Protein AF-A0A6G8BRM0-F1 (afdb_monomer)

Solvent-accessible surface area (backbone atoms only — not comparable to full-atom values): 8857 Å² total; per-residue (Å²): 113,69,75,59,54,61,61,51,54,74,50,50,62,47,39,54,52,31,48,45,26,61,70,47,44,36,51,48,29,69,76,41,98,51,54,70,66,51,40,50,50,27,54,49,49,33,51,51,30,23,47,52,51,20,51,51,37,34,54,49,12,66,73,67,41,76,84,34,28,60,59,24,44,53,48,19,50,50,17,61,78,33,54,80,58,42,68,48,45,66,62,55,55,57,71,65,54,84,71,96,62,52,69,69,59,47,42,61,73,69,41,58,70,71,58,30,52,54,50,51,51,51,51,51,51,52,50,50,54,49,56,74,71,50,86,82,56,75,69,49,57,51,48,52,53,51,51,56,52,48,69,74,69,56,75,80,82,90,124

Nearest PDB structures (foldseek):
  4p1n-assembly1_B  TM=2.977E-01  e=3.189E+00  Kluyveromyces marxianus

Mean predicted aligned error: 9.84 Å

Foldseek 3Di:
DVVVVVLCVQLPVLLVQLCCLVPPQQCCCVVHPHDPVSNVVSVVSLLVSLLVLLVSLQVVQVVPDDQSNVVSNVLSVVSNVDSVSSNCSVVSSVVSDDDPDDPLRVCLVPDDLVSNLVVLVVLLVVLVVVLVVDDDDPVNVVSVVVNVVSVVSRDDPPD

Sequence (159 aa):
MRANADTYRAFCIPIYLLAIALFVLLPTSLLGKMSDVARLTAALLVYLFTIVLSVLTWRYGKRHGEALRKPAKSLAIQILLCPPFALNVVRKLSLMQTFSCSLPEAAMRLLPTPDWQATAAALHAQIHDEIAAHGQGEALASLHTARTWLATHLPPSED

Structure (mmCIF, N/CA/C/O backbone):
data_AF-A0A6G8BRM0-F1
#
_entry.id   AF-A0A6G8BRM0-F1
#
loop_
_atom_site.group_PDB
_atom_site.id
_atom_site.type_symbol
_atom_site.label_atom_id
_atom_site.label_alt_id
_atom_site.label_comp_id
_atom_site.label_asym_id
_atom_site.label_entity_id
_atom_site.label_seq_id
_atom_site.pdbx_PDB_ins_code
_atom_site.Cartn_x
_atom_site.Cartn_y
_atom_site.Cartn_z
_atom_site.occupancy
_atom_site.B_iso_or_equiv
_atom_site.auth_seq_id
_atom_site.auth_comp_id
_atom_site.auth_asym_id
_atom_site.auth_atom_id
_atom_site.pdbx_PDB_model_num
ATOM 1 N N . MET A 1 1 ? -16.821 8.098 2.724 1.00 50.06 1 MET A N 1
ATOM 2 C CA . MET A 1 1 ? -16.050 7.003 2.083 1.00 50.06 1 MET A CA 1
ATOM 3 C C . MET A 1 1 ? -15.694 7.264 0.615 1.00 50.06 1 MET A C 1
ATOM 5 O O . MET A 1 1 ? -14.532 7.082 0.278 1.00 50.06 1 MET A O 1
ATOM 9 N N . ARG A 1 2 ? -16.612 7.743 -0.247 1.00 49.41 2 ARG A N 1
ATOM 10 C CA . ARG A 1 2 ? -16.334 7.993 -1.686 1.00 49.41 2 ARG A CA 1
ATOM 11 C C . ARG A 1 2 ? -15.131 8.920 -1.959 1.00 49.41 2 ARG A C 1
ATOM 13 O O . ARG A 1 2 ? -14.270 8.562 -2.749 1.00 49.41 2 ARG A O 1
ATOM 20 N N . ALA A 1 3 ? -14.986 10.016 -1.205 1.00 57.12 3 ALA A N 1
ATOM 21 C CA . ALA A 1 3 ? -13.858 10.952 -1.350 1.00 57.12 3 ALA A CA 1
ATOM 22 C C . ALA A 1 3 ? -12.463 10.311 -1.134 1.00 57.12 3 ALA A C 1
ATOM 24 O O . ALA A 1 3 ? -11.486 10.687 -1.786 1.00 57.12 3 ALA A O 1
ATOM 25 N N . ASN A 1 4 ? -12.364 9.301 -0.260 1.00 64.31 4 ASN A N 1
ATOM 26 C CA . ASN A 1 4 ? -11.102 8.596 -0.011 1.00 64.31 4 ASN A CA 1
ATOM 27 C C . ASN A 1 4 ? -10.804 7.574 -1.117 1.00 64.31 4 ASN A C 1
ATOM 29 O O . ASN A 1 4 ? -9.648 7.417 -1.503 1.00 64.31 4 ASN A O 1
ATOM 33 N N . ALA A 1 5 ? -11.836 6.923 -1.667 1.00 66.69 5 ALA A N 1
ATOM 34 C CA . ALA A 1 5 ? -11.687 5.980 -2.774 1.00 66.69 5 ALA A CA 1
ATOM 35 C C . ALA A 1 5 ? -11.156 6.672 -4.041 1.00 66.69 5 ALA A C 1
ATOM 37 O O . ALA A 1 5 ? -10.219 6.174 -4.666 1.00 66.69 5 ALA A O 1
ATOM 38 N N . ASP A 1 6 ? -11.674 7.860 -4.365 1.00 75.44 6 ASP A N 1
ATOM 39 C CA . ASP A 1 6 ? -11.205 8.638 -5.519 1.00 75.44 6 ASP A CA 1
ATOM 40 C C . ASP A 1 6 ? -9.754 9.101 -5.363 1.00 75.44 6 ASP A C 1
ATOM 42 O O . ASP A 1 6 ? -8.996 9.145 -6.332 1.00 75.44 6 ASP A O 1
ATOM 46 N N . THR A 1 7 ? -9.324 9.367 -4.130 1.00 80.38 7 THR A N 1
ATOM 47 C CA . THR A 1 7 ? -7.937 9.750 -3.849 1.00 80.38 7 THR A CA 1
ATOM 48 C C . THR A 1 7 ? -6.960 8.605 -4.133 1.00 80.38 7 THR A C 1
ATOM 50 O O . THR A 1 7 ? -5.863 8.843 -4.647 1.00 80.38 7 THR A O 1
ATOM 53 N N . TYR A 1 8 ? -7.353 7.358 -3.856 1.00 87.94 8 TYR A N 1
ATOM 54 C CA . TYR A 1 8 ? -6.510 6.192 -4.130 1.00 87.94 8 TYR A CA 1
ATOM 55 C C . TYR A 1 8 ? -6.453 5.803 -5.609 1.00 87.94 8 TYR A C 1
ATOM 57 O O . TYR A 1 8 ? -5.470 5.188 -6.024 1.00 87.94 8 TYR A O 1
ATOM 65 N N . ARG A 1 9 ? -7.420 6.225 -6.437 1.00 89.12 9 ARG A N 1
ATOM 66 C CA . ARG A 1 9 ? -7.399 5.966 -7.891 1.00 89.12 9 ARG A CA 1
ATOM 67 C C . ARG A 1 9 ? -6.127 6.478 -8.567 1.00 89.12 9 ARG A C 1
ATOM 69 O O . ARG A 1 9 ? -5.613 5.827 -9.472 1.00 89.12 9 ARG A O 1
ATOM 76 N N . ALA A 1 10 ? -5.577 7.596 -8.088 1.00 91.44 10 ALA A N 1
ATOM 77 C CA . ALA A 1 10 ? -4.327 8.157 -8.603 1.00 91.44 10 ALA A CA 1
ATOM 78 C C . ALA A 1 10 ? -3.111 7.226 -8.414 1.00 91.44 10 ALA A C 1
ATOM 80 O O . ALA A 1 10 ? -2.128 7.350 -9.140 1.00 91.44 10 ALA A O 1
ATOM 81 N N . PHE A 1 11 ? -3.170 6.287 -7.462 1.00 93.44 11 PHE A N 1
ATOM 82 C CA . PHE A 1 11 ? -2.099 5.324 -7.203 1.00 93.44 11 PHE A CA 1
ATOM 83 C C . PHE A 1 11 ? -2.208 4.066 -8.073 1.00 93.44 11 PHE A C 1
ATOM 85 O O . PHE A 1 11 ? -1.203 3.391 -8.273 1.00 93.44 11 PHE A O 1
ATOM 92 N N . CYS A 1 12 ? -3.388 3.743 -8.615 1.00 93.44 12 CYS A N 1
ATOM 93 C CA . CYS A 1 12 ? -3.616 2.483 -9.327 1.00 93.44 12 CYS A CA 1
ATOM 94 C C . CYS A 1 12 ? -2.689 2.317 -10.537 1.00 93.44 12 CYS A C 1
ATOM 96 O O . CYS A 1 12 ? -1.970 1.327 -10.624 1.00 93.44 12 CYS A O 1
ATOM 98 N N . ILE A 1 13 ? -2.673 3.299 -11.444 1.00 95.19 13 ILE A N 1
ATOM 99 C CA . ILE A 1 13 ? -1.854 3.253 -12.665 1.00 95.19 13 ILE A CA 1
ATOM 100 C C . ILE A 1 13 ? -0.363 3.054 -12.336 1.00 95.19 13 ILE A C 1
ATOM 102 O O . ILE A 1 13 ? 0.209 2.071 -12.805 1.00 95.19 13 ILE A O 1
ATOM 106 N N . PRO A 1 14 ? 0.288 3.909 -11.519 1.00 95.31 14 PRO A N 1
ATOM 107 C CA . PRO A 1 14 ? 1.708 3.735 -11.226 1.00 95.31 14 PRO A CA 1
ATOM 108 C C . PRO A 1 14 ? 2.022 2.444 -10.454 1.00 95.31 14 PRO A C 1
ATOM 110 O O . PRO A 1 14 ? 3.093 1.885 -10.666 1.00 95.31 14 PRO A O 1
ATOM 113 N N . ILE A 1 15 ? 1.110 1.924 -9.618 1.00 95.69 15 ILE A N 1
ATOM 114 C CA . ILE A 1 15 ? 1.291 0.614 -8.962 1.00 95.69 15 ILE A CA 1
ATOM 115 C C . ILE A 1 15 ? 1.311 -0.516 -9.993 1.00 95.69 15 ILE A C 1
ATOM 117 O O . ILE A 1 15 ? 2.221 -1.341 -9.959 1.00 95.69 15 ILE A O 1
ATOM 121 N N . TYR A 1 16 ? 0.346 -0.557 -10.917 1.00 96.31 16 TYR A N 1
ATOM 122 C CA . TYR A 1 16 ? 0.305 -1.603 -11.943 1.00 96.31 16 TYR A CA 1
ATOM 123 C C . TYR A 1 16 ? 1.511 -1.529 -12.879 1.00 96.31 16 TYR A C 1
ATOM 125 O O . TYR A 1 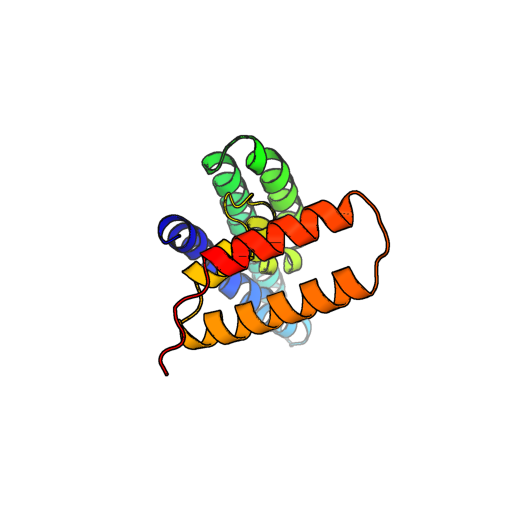16 ? 2.120 -2.555 -13.177 1.00 96.31 16 TYR A O 1
ATOM 133 N N . LEU A 1 17 ? 1.905 -0.322 -13.291 1.00 96.88 17 LEU A N 1
ATOM 134 C CA . LEU A 1 17 ? 3.093 -0.129 -14.120 1.00 96.88 17 LEU A CA 1
ATOM 135 C C . LEU A 1 17 ? 4.374 -0.553 -13.392 1.00 96.88 17 LEU A C 1
ATOM 137 O O . LEU A 1 17 ? 5.218 -1.222 -13.986 1.00 96.88 17 LEU A O 1
ATOM 141 N N . LEU A 1 18 ? 4.498 -0.240 -12.100 1.00 96.31 18 LEU A N 1
ATOM 142 C CA . LEU A 1 18 ? 5.620 -0.701 -11.287 1.00 96.31 18 LEU A CA 1
ATOM 143 C C . LEU A 1 18 ? 5.618 -2.225 -11.107 1.00 96.31 18 LEU A C 1
ATOM 145 O O . LEU A 1 18 ? 6.681 -2.836 -11.163 1.00 96.31 18 LEU A O 1
ATOM 149 N N . ALA A 1 19 ? 4.451 -2.850 -10.926 1.00 96.19 19 ALA A N 1
ATOM 150 C CA . ALA A 1 19 ? 4.337 -4.304 -10.828 1.00 96.19 19 ALA A CA 1
ATOM 151 C C . ALA A 1 19 ? 4.788 -4.985 -12.128 1.00 96.19 19 ALA A C 1
ATOM 153 O O . ALA A 1 19 ? 5.595 -5.910 -12.086 1.00 96.19 19 ALA A O 1
ATOM 154 N N . ILE A 1 20 ? 4.345 -4.485 -13.285 1.00 97.00 20 ILE A N 1
ATOM 155 C CA . ILE A 1 20 ? 4.803 -4.974 -14.594 1.00 97.00 20 ILE A CA 1
ATOM 156 C C . ILE A 1 20 ? 6.317 -4.770 -14.735 1.00 97.00 20 ILE A C 1
ATOM 158 O O . ILE A 1 20 ? 7.029 -5.685 -15.150 1.00 97.00 20 ILE A O 1
ATOM 162 N N . ALA A 1 21 ? 6.834 -3.602 -14.347 1.00 95.19 21 ALA A N 1
ATOM 163 C CA . ALA A 1 21 ? 8.262 -3.321 -14.419 1.00 95.19 21 ALA A CA 1
ATOM 164 C C . ALA A 1 21 ? 9.088 -4.277 -13.536 1.00 95.19 21 ALA A C 1
ATOM 166 O O . ALA A 1 21 ? 10.089 -4.816 -13.999 1.00 95.19 21 ALA A O 1
ATOM 167 N N . LEU A 1 22 ? 8.655 -4.535 -12.298 1.00 94.69 22 LEU A N 1
ATOM 168 C CA . LEU A 1 22 ? 9.364 -5.386 -11.335 1.00 94.69 22 LEU A CA 1
ATOM 169 C C . LEU A 1 22 ? 9.250 -6.884 -11.629 1.00 94.69 22 LEU A C 1
ATOM 171 O O . LEU A 1 22 ? 10.224 -7.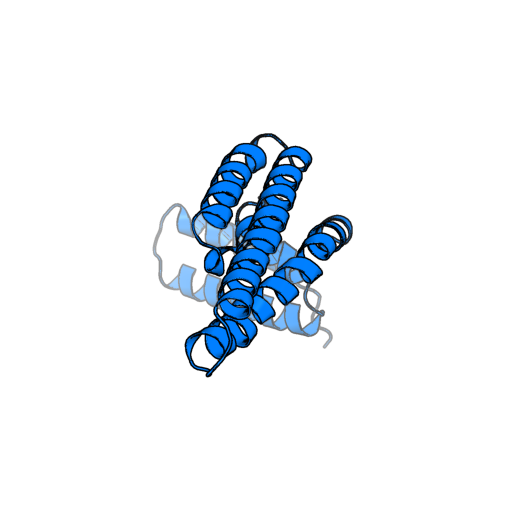603 -11.427 1.00 94.69 22 LEU A O 1
ATOM 175 N N . PHE A 1 23 ? 8.082 -7.360 -12.064 1.00 95.31 23 PHE A N 1
ATOM 176 C CA . PHE A 1 23 ? 7.806 -8.797 -12.187 1.00 95.31 23 PHE A CA 1
ATOM 177 C C . PHE A 1 23 ? 7.845 -9.325 -13.617 1.00 95.31 23 PHE A C 1
ATOM 179 O O . PHE A 1 23 ? 7.954 -10.532 -13.808 1.00 95.31 23 PHE A O 1
ATOM 186 N N . VAL A 1 24 ? 7.782 -8.451 -14.622 1.00 94.50 24 VAL A N 1
ATOM 187 C CA . VAL A 1 24 ? 7.834 -8.858 -16.031 1.00 94.50 24 VAL A CA 1
ATOM 188 C C . VAL A 1 24 ? 9.074 -8.283 -16.691 1.00 94.50 24 VAL A C 1
ATOM 190 O O . VAL A 1 24 ? 9.933 -9.037 -17.144 1.00 94.50 24 VAL A O 1
ATOM 193 N N . LEU A 1 25 ? 9.215 -6.958 -16.713 1.00 92.88 25 LEU A N 1
ATOM 194 C CA . LEU A 1 25 ? 10.261 -6.300 -17.496 1.00 92.88 25 LEU A CA 1
ATOM 195 C C . LEU A 1 25 ? 11.664 -6.537 -16.922 1.00 92.88 25 LEU A C 1
ATOM 197 O O . LEU A 1 25 ? 12.582 -6.897 -17.653 1.00 92.88 25 LEU A O 1
ATOM 201 N N . LEU A 1 26 ? 11.834 -6.379 -15.609 1.00 91.69 26 LEU A N 1
ATOM 202 C CA . LEU A 1 26 ? 13.127 -6.566 -14.960 1.00 91.69 26 LEU A CA 1
ATOM 203 C C . LEU A 1 26 ? 13.601 -8.033 -15.055 1.00 91.69 26 LEU A C 1
ATOM 205 O O . LEU A 1 26 ? 14.708 -8.238 -15.560 1.00 91.69 26 LEU A O 1
ATOM 209 N N . PRO A 1 27 ? 12.798 -9.064 -14.709 1.00 92.44 27 PRO A N 1
ATOM 210 C CA . PRO A 1 27 ? 13.218 -10.459 -14.830 1.00 92.44 27 PRO A CA 1
ATOM 211 C C . PRO A 1 27 ? 13.499 -10.867 -16.277 1.00 92.44 27 PRO A C 1
ATOM 213 O O . PRO A 1 27 ? 14.509 -11.518 -16.531 1.00 92.44 27 PRO A O 1
ATOM 216 N N . THR A 1 28 ? 12.673 -10.441 -17.241 1.00 92.56 28 THR A N 1
ATOM 217 C CA . THR A 1 28 ? 12.927 -10.730 -18.665 1.00 92.56 28 THR A CA 1
ATOM 218 C C . THR A 1 28 ? 14.198 -10.053 -19.179 1.00 92.56 28 THR A C 1
ATOM 220 O O . THR A 1 28 ? 14.950 -10.675 -19.928 1.00 92.56 28 THR A O 1
ATOM 223 N N . SER A 1 29 ? 14.497 -8.829 -18.732 1.00 91.06 29 SER A N 1
ATOM 224 C CA . SER A 1 29 ? 15.726 -8.119 -19.115 1.00 91.06 29 SER A CA 1
ATOM 225 C C . SER A 1 29 ? 17.002 -8.730 -18.518 1.00 91.06 29 SER A C 1
ATOM 227 O O . SER A 1 29 ? 18.058 -8.698 -19.157 1.00 91.06 29 SER A O 1
ATOM 229 N N . LEU A 1 30 ? 16.916 -9.292 -17.306 1.00 89.50 30 LEU A N 1
ATOM 230 C CA . LEU A 1 30 ? 18.055 -9.870 -16.588 1.00 89.50 30 LEU A CA 1
ATOM 231 C C . LEU A 1 30 ? 18.319 -11.327 -16.978 1.00 89.50 30 LEU A C 1
ATOM 233 O O . LEU A 1 30 ? 19.473 -11.705 -17.159 1.00 89.50 30 LEU A O 1
ATOM 237 N N . LEU A 1 31 ? 17.264 -12.135 -17.106 1.00 89.88 31 LEU A N 1
ATOM 238 C CA . LEU A 1 31 ? 17.367 -13.567 -17.408 1.00 89.88 31 LEU A CA 1
ATOM 239 C C . LEU A 1 31 ? 17.380 -13.851 -18.917 1.00 89.88 31 LEU A C 1
ATOM 241 O O . LEU A 1 31 ? 17.839 -14.906 -19.350 1.00 89.88 31 LEU A O 1
ATOM 245 N N . GLY A 1 32 ? 16.870 -12.922 -19.725 1.00 84.25 32 GLY A N 1
ATOM 246 C CA . GLY A 1 32 ? 16.900 -13.010 -21.179 1.00 84.25 32 GLY A CA 1
ATOM 247 C C . GLY A 1 32 ? 18.220 -12.528 -21.784 1.00 84.25 32 GLY A C 1
ATOM 248 O O . GLY A 1 32 ? 19.031 -11.846 -21.157 1.00 84.25 32 GLY A O 1
ATOM 249 N N . LYS A 1 33 ? 18.404 -12.811 -23.078 1.00 84.44 33 LYS A N 1
ATOM 250 C CA . LYS A 1 33 ? 19.483 -12.244 -23.909 1.00 84.44 33 LYS A CA 1
ATOM 251 C C . LYS A 1 33 ? 19.133 -10.826 -24.382 1.00 84.44 33 LYS A C 1
ATOM 253 O O . LYS A 1 33 ? 19.206 -10.530 -25.571 1.00 84.44 33 LYS A O 1
ATOM 258 N N . MET A 1 34 ? 18.665 -9.974 -23.473 1.00 85.81 34 MET A N 1
ATOM 259 C CA . MET A 1 34 ? 18.348 -8.585 -23.806 1.00 85.81 34 MET A CA 1
ATOM 260 C C . MET A 1 34 ? 19.608 -7.713 -23.764 1.00 85.81 34 MET A C 1
ATOM 262 O O . MET A 1 34 ? 20.574 -8.033 -23.071 1.00 85.81 34 MET A O 1
ATOM 266 N N . SER A 1 35 ? 19.596 -6.614 -24.520 1.00 90.50 35 SER A N 1
ATOM 267 C CA . SER A 1 35 ? 20.696 -5.648 -24.550 1.00 90.50 35 SER A CA 1
ATOM 268 C C . SER A 1 35 ? 20.846 -4.909 -23.216 1.00 90.50 35 SER A C 1
ATOM 270 O O . SER A 1 35 ? 19.888 -4.775 -22.448 1.00 90.50 35 SER A O 1
ATOM 272 N N . ASP A 1 36 ? 22.029 -4.348 -22.958 1.00 92.31 36 ASP A N 1
ATOM 273 C CA . ASP A 1 36 ? 22.268 -3.546 -21.750 1.00 92.31 36 ASP A CA 1
ATOM 274 C C . ASP A 1 36 ? 21.364 -2.308 -21.681 1.00 92.31 36 ASP A C 1
ATOM 276 O O . ASP A 1 36 ? 20.911 -1.919 -20.605 1.00 92.31 36 ASP A O 1
ATOM 280 N N . VAL A 1 37 ? 20.999 -1.751 -22.840 1.00 93.44 37 VAL A N 1
ATOM 281 C CA . VAL A 1 37 ? 20.012 -0.667 -22.938 1.00 93.44 37 VAL A CA 1
ATOM 282 C C . VAL A 1 37 ? 18.652 -1.108 -22.389 1.00 93.44 37 VAL A C 1
ATOM 284 O O . VAL A 1 37 ? 18.017 -0.346 -21.661 1.00 93.44 37 VAL A O 1
ATOM 287 N N . ALA A 1 38 ? 18.204 -2.336 -22.673 1.00 90.62 38 ALA A N 1
ATOM 288 C CA . ALA A 1 38 ? 16.933 -2.849 -22.159 1.00 90.62 38 ALA A CA 1
ATOM 289 C C . ALA A 1 38 ? 16.953 -3.013 -20.630 1.00 90.62 38 ALA A C 1
ATOM 291 O O . ALA A 1 38 ? 15.982 -2.654 -19.964 1.00 90.62 38 ALA A O 1
ATOM 292 N N . ARG A 1 39 ? 18.075 -3.475 -20.063 1.00 92.88 39 ARG A N 1
ATOM 293 C CA . ARG A 1 39 ? 18.268 -3.592 -18.604 1.00 92.88 39 ARG A CA 1
ATOM 294 C C . ARG A 1 39 ? 18.237 -2.227 -17.919 1.00 92.88 39 ARG A C 1
ATOM 296 O O . ARG A 1 39 ? 17.530 -2.049 -16.927 1.00 92.88 39 ARG A O 1
ATOM 303 N N . LEU A 1 40 ? 18.946 -1.244 -18.480 1.00 95.25 40 LEU A N 1
ATOM 304 C CA . LEU A 1 40 ? 18.931 0.137 -17.987 1.00 95.25 40 LEU A CA 1
ATOM 305 C C . LEU A 1 40 ? 17.538 0.762 -18.095 1.00 95.25 40 LEU A C 1
ATOM 307 O O . LE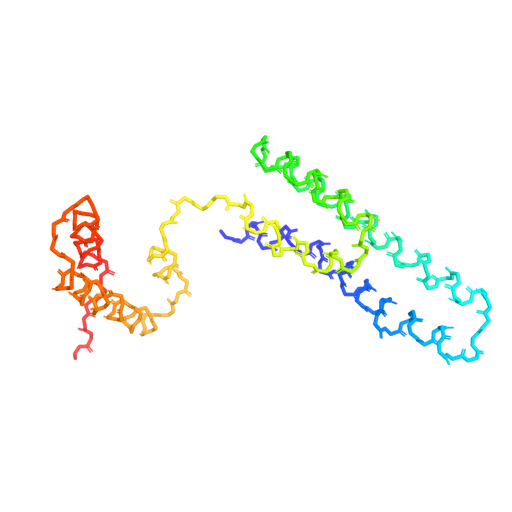U A 1 40 ? 17.086 1.416 -17.160 1.00 95.25 40 LEU A O 1
ATOM 311 N N . THR A 1 41 ? 16.832 0.519 -19.200 1.00 94.56 41 THR A N 1
ATOM 312 C CA . THR A 1 41 ? 15.462 1.014 -19.402 1.00 94.56 41 THR A CA 1
ATOM 313 C C . THR A 1 41 ? 14.501 0.409 -18.379 1.00 94.56 41 THR A C 1
ATOM 315 O O . THR A 1 41 ? 13.685 1.128 -17.802 1.00 94.56 41 THR A O 1
ATOM 318 N N . ALA A 1 42 ? 14.623 -0.892 -18.093 1.00 93.62 42 ALA A N 1
ATOM 319 C CA . ALA A 1 42 ? 13.825 -1.562 -17.071 1.00 93.62 42 ALA A CA 1
ATOM 320 C C . ALA A 1 42 ? 14.077 -0.967 -15.677 1.00 93.62 42 ALA A C 1
ATOM 322 O O . ALA A 1 42 ? 13.126 -0.617 -14.975 1.00 93.62 42 ALA A O 1
ATOM 323 N N . ALA A 1 43 ? 15.346 -0.777 -15.303 1.00 94.12 43 ALA A N 1
ATOM 324 C CA . ALA A 1 43 ? 15.715 -0.140 -14.040 1.00 94.12 43 ALA A CA 1
ATOM 325 C C . ALA A 1 43 ? 15.195 1.306 -13.950 1.00 94.12 43 ALA A C 1
ATOM 327 O O . ALA A 1 43 ? 14.638 1.707 -12.925 1.00 94.12 43 ALA A O 1
ATOM 328 N N . LEU A 1 44 ? 15.311 2.076 -15.036 1.00 95.62 44 LEU A N 1
ATOM 329 C CA . LEU A 1 44 ? 14.819 3.449 -15.108 1.00 95.62 44 LEU A CA 1
ATOM 330 C C . LEU A 1 44 ? 13.302 3.516 -14.903 1.00 95.62 44 LEU A C 1
ATOM 332 O O . LEU A 1 44 ? 12.831 4.355 -14.139 1.00 95.62 44 LEU A O 1
ATOM 336 N N . LEU A 1 45 ? 12.540 2.619 -15.535 1.00 95.94 45 LEU A N 1
ATOM 337 C CA . LEU A 1 45 ? 11.086 2.539 -15.369 1.00 95.94 45 LEU A CA 1
ATOM 338 C C . LEU A 1 45 ? 10.693 2.208 -13.926 1.00 95.94 45 LEU A C 1
ATOM 340 O O . LEU A 1 45 ? 9.802 2.856 -13.374 1.00 95.94 45 LEU A O 1
ATOM 344 N N . VAL A 1 46 ? 11.387 1.259 -13.287 1.00 96.00 46 VAL A N 1
ATOM 345 C CA . VAL A 1 46 ? 11.174 0.934 -11.867 1.00 96.00 46 VAL A CA 1
ATOM 346 C C . VAL A 1 46 ? 11.348 2.183 -10.999 1.00 96.00 46 VAL A C 1
ATOM 348 O O . VAL A 1 46 ? 10.455 2.517 -10.214 1.00 96.00 46 VAL A O 1
ATOM 351 N N . TYR A 1 47 ? 12.451 2.916 -11.161 1.00 95.19 47 TYR A N 1
ATOM 352 C CA . TYR A 1 47 ? 12.695 4.126 -10.372 1.00 95.19 47 TYR A CA 1
ATOM 353 C C . TYR A 1 47 ? 11.739 5.268 -10.717 1.00 95.19 47 TYR A C 1
ATOM 355 O O . TYR A 1 47 ? 11.285 5.961 -9.808 1.00 95.19 47 TYR A O 1
ATOM 363 N N . LEU A 1 48 ? 11.365 5.439 -11.986 1.00 96.69 48 LEU A N 1
ATOM 364 C CA . LEU A 1 48 ? 10.402 6.453 -12.411 1.00 96.69 48 LEU A CA 1
ATOM 365 C C . LEU A 1 48 ? 9.056 6.270 -11.699 1.00 96.69 48 LEU A C 1
ATOM 367 O O . LEU A 1 48 ? 8.558 7.207 -11.071 1.00 96.69 48 LEU A O 1
ATOM 371 N N . PHE A 1 49 ? 8.480 5.065 -11.738 1.00 96.56 49 PHE A N 1
ATOM 372 C CA . PHE A 1 49 ? 7.198 4.807 -11.074 1.00 96.56 49 PHE A CA 1
ATOM 373 C C . PHE A 1 49 ? 7.315 4.873 -9.552 1.00 96.56 49 PHE A C 1
ATOM 375 O O . PHE A 1 49 ? 6.413 5.385 -8.887 1.00 96.56 49 PHE A O 1
ATOM 382 N N . THR A 1 50 ? 8.448 4.445 -8.999 1.00 95.69 50 THR A N 1
ATOM 383 C CA . THR A 1 50 ? 8.736 4.578 -7.567 1.00 95.69 50 THR A CA 1
ATOM 384 C C . THR A 1 50 ? 8.751 6.050 -7.136 1.00 95.69 50 THR A C 1
ATOM 386 O O . THR A 1 50 ? 8.087 6.405 -6.162 1.00 95.69 50 THR A O 1
ATOM 389 N N . ILE A 1 51 ? 9.412 6.936 -7.892 1.00 96.81 51 ILE A N 1
ATOM 390 C CA . ILE A 1 51 ? 9.428 8.386 -7.637 1.00 96.81 51 ILE A CA 1
ATOM 391 C C . ILE A 1 51 ? 8.012 8.966 -7.705 1.00 96.81 51 ILE A C 1
ATOM 393 O O . ILE A 1 51 ? 7.614 9.723 -6.814 1.00 96.81 51 ILE A O 1
ATOM 397 N N . VAL A 1 52 ? 7.228 8.595 -8.722 1.00 96.81 52 VAL A N 1
ATOM 398 C CA . VAL A 1 52 ? 5.828 9.035 -8.846 1.00 96.81 52 VAL A CA 1
ATOM 399 C C . VAL A 1 52 ? 5.023 8.631 -7.607 1.00 96.81 52 VAL A C 1
ATOM 401 O O . VAL A 1 52 ? 4.338 9.474 -7.022 1.00 96.81 52 VAL A O 1
ATOM 404 N N . LEU A 1 53 ? 5.147 7.382 -7.148 1.00 96.25 53 LEU A N 1
ATOM 405 C CA . LEU A 1 53 ? 4.470 6.897 -5.941 1.00 96.25 53 LEU A CA 1
ATOM 406 C C . LEU A 1 53 ? 4.942 7.623 -4.676 1.00 96.25 53 LEU A C 1
ATOM 408 O O . LEU A 1 53 ? 4.105 8.001 -3.851 1.00 96.25 53 LEU A O 1
ATOM 412 N N . SER A 1 54 ? 6.240 7.893 -4.527 1.00 96.06 54 SER A N 1
ATOM 413 C CA . SER A 1 54 ? 6.776 8.699 -3.422 1.00 96.06 54 SER A CA 1
ATOM 414 C C . SER A 1 54 ? 6.173 10.106 -3.398 1.00 96.06 54 SER A C 1
ATOM 416 O O . SER A 1 54 ? 5.728 10.572 -2.345 1.00 96.06 54 SER A O 1
ATOM 418 N N . VAL A 1 55 ? 6.094 10.776 -4.552 1.00 96.12 55 VAL A N 1
ATOM 419 C CA . VAL A 1 55 ? 5.505 12.120 -4.663 1.00 96.12 55 VAL A CA 1
ATOM 420 C C . VAL A 1 55 ? 4.014 12.094 -4.332 1.00 96.12 55 VAL A C 1
ATOM 422 O O . VAL A 1 55 ? 3.545 12.936 -3.562 1.00 96.12 55 VAL A O 1
ATOM 425 N N . LEU A 1 56 ? 3.263 11.123 -4.860 1.00 95.12 56 LEU A N 1
ATOM 426 C CA . LEU A 1 56 ? 1.839 10.962 -4.548 1.00 95.12 56 LEU A CA 1
ATOM 427 C C . LEU A 1 56 ? 1.615 10.722 -3.050 1.00 95.12 56 LEU A C 1
ATOM 429 O O . LEU A 1 56 ? 0.749 11.363 -2.455 1.00 95.12 56 LEU A O 1
ATOM 433 N N . THR A 1 57 ? 2.439 9.881 -2.424 1.00 94.81 57 THR A N 1
ATOM 434 C CA . THR A 1 57 ? 2.402 9.593 -0.979 1.00 94.81 57 THR A CA 1
ATOM 435 C C . THR A 1 57 ? 2.657 10.849 -0.153 1.00 94.81 57 THR A C 1
ATOM 437 O O . THR A 1 57 ? 1.911 11.159 0.779 1.00 94.81 57 THR A O 1
ATOM 440 N N . TRP A 1 58 ? 3.673 11.631 -0.517 1.00 93.94 58 TRP A N 1
ATOM 441 C CA . TRP A 1 58 ? 3.971 12.880 0.177 1.00 93.94 58 TRP A CA 1
ATOM 442 C C . TRP A 1 58 ? 2.833 13.902 0.027 1.00 93.94 58 TRP A C 1
ATOM 444 O O . TRP A 1 58 ? 2.401 14.509 1.015 1.00 93.94 58 TRP A O 1
ATOM 454 N N . ARG A 1 59 ? 2.285 14.061 -1.186 1.00 93.19 59 ARG A N 1
ATOM 455 C CA . ARG A 1 59 ? 1.130 14.942 -1.436 1.00 93.19 59 ARG A CA 1
ATOM 456 C C . ARG A 1 59 ? -0.111 14.484 -0.677 1.00 93.19 59 ARG A C 1
ATOM 458 O O . ARG A 1 59 ? -0.850 15.334 -0.184 1.00 93.19 59 ARG A O 1
ATOM 465 N N . TYR A 1 60 ? -0.322 13.175 -0.561 1.00 92.00 60 TYR A N 1
ATOM 466 C CA . TYR A 1 60 ? -1.408 12.595 0.218 1.00 92.00 60 TYR A CA 1
ATOM 467 C C . TYR A 1 60 ? -1.310 13.012 1.690 1.00 92.00 60 TYR A C 1
ATOM 469 O O . TYR A 1 60 ? -2.257 13.601 2.213 1.00 92.00 60 TYR A O 1
ATOM 477 N N . GLY A 1 61 ? -0.145 12.827 2.320 1.00 90.31 61 GLY A N 1
ATOM 478 C CA . GLY A 1 61 ? 0.086 13.247 3.706 1.00 90.31 61 GLY A CA 1
ATOM 479 C C . GLY A 1 61 ? -0.086 14.751 3.923 1.00 90.31 61 GLY A C 1
ATOM 480 O O . GLY A 1 61 ? -0.676 15.164 4.913 1.00 90.31 61 GLY A O 1
ATOM 481 N N . LYS A 1 62 ? 0.351 15.584 2.966 1.00 88.94 62 LYS A N 1
ATOM 482 C CA . LYS A 1 62 ? 0.145 17.043 3.029 1.00 88.94 62 LYS A CA 1
ATOM 483 C C . LYS A 1 62 ? -1.342 17.432 3.006 1.00 88.94 62 LYS A C 1
ATOM 485 O O . LYS A 1 62 ? -1.702 18.441 3.600 1.00 88.94 62 LYS A O 1
ATOM 490 N N . ARG A 1 63 ? -2.194 16.665 2.316 1.00 88.25 63 ARG A N 1
ATOM 491 C CA . ARG A 1 63 ? -3.636 16.948 2.180 1.00 88.25 63 ARG A CA 1
ATOM 492 C C . ARG A 1 63 ? -4.478 16.495 3.376 1.00 88.25 63 ARG A C 1
ATOM 494 O O . ARG A 1 63 ? -5.530 17.076 3.591 1.00 88.25 63 ARG A O 1
ATOM 501 N N . HIS A 1 64 ? -4.029 15.497 4.138 1.00 85.38 64 HIS A N 1
ATOM 502 C CA . HIS A 1 64 ? -4.814 14.878 5.219 1.00 85.38 64 HIS A CA 1
ATOM 503 C C . HIS A 1 64 ? -4.390 15.334 6.630 1.00 85.38 64 HIS A C 1
ATOM 505 O O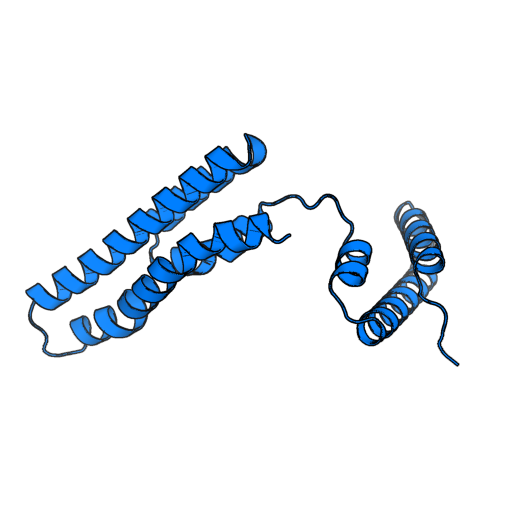 . HIS A 1 64 ? -4.740 14.701 7.622 1.00 85.38 64 HIS A O 1
ATOM 511 N N . GLY A 1 65 ? -3.650 16.442 6.730 1.00 85.38 65 GLY A N 1
ATOM 512 C CA . GLY A 1 65 ? -3.294 17.078 8.000 1.00 85.38 65 GLY A CA 1
ATOM 513 C C . GLY A 1 65 ? -1.968 16.615 8.613 1.00 85.38 65 GLY A C 1
ATOM 514 O O . GLY A 1 65 ? -1.289 15.708 8.128 1.00 85.38 65 GLY A O 1
ATOM 515 N N . GLU A 1 66 ? -1.578 17.278 9.703 1.00 84.25 66 GLU A N 1
ATOM 516 C CA . GLU A 1 66 ? -0.239 17.147 10.294 1.00 84.25 66 GLU A CA 1
ATOM 517 C C . GLU A 1 66 ? 0.024 15.747 10.881 1.00 84.25 66 GLU A C 1
ATOM 519 O O . GLU A 1 66 ? 1.148 15.247 10.796 1.00 84.25 66 GLU A O 1
ATOM 524 N N . ALA A 1 67 ? -1.022 15.072 11.381 1.00 84.81 67 ALA A N 1
ATOM 525 C CA . ALA A 1 67 ? -0.946 13.707 11.910 1.00 84.81 67 ALA A CA 1
ATOM 526 C C . ALA A 1 67 ? -0.475 12.688 10.855 1.00 84.81 67 ALA A C 1
ATOM 528 O O . ALA A 1 67 ? 0.348 11.822 11.144 1.00 84.81 67 ALA A O 1
ATOM 529 N N . LEU A 1 68 ? -0.933 12.835 9.606 1.00 87.81 68 LEU A N 1
ATOM 530 C CA . LEU A 1 68 ? -0.574 11.956 8.488 1.00 87.81 68 LEU A CA 1
ATOM 531 C C . LEU A 1 68 ? 0.684 12.416 7.739 1.00 87.81 68 LEU A C 1
ATOM 533 O O . LEU A 1 68 ? 1.321 11.625 7.042 1.00 87.81 68 LEU A O 1
ATOM 537 N N . ARG A 1 69 ? 1.094 13.677 7.890 1.00 90.12 69 ARG A N 1
ATOM 538 C CA . ARG A 1 69 ? 2.211 14.270 7.142 1.00 90.12 69 ARG A CA 1
ATOM 539 C C . ARG A 1 69 ? 3.560 13.616 7.441 1.00 90.12 69 ARG A C 1
ATOM 541 O O . ARG A 1 69 ? 4.289 13.269 6.510 1.00 90.12 69 ARG A O 1
ATOM 548 N N . LYS A 1 70 ? 3.910 13.457 8.722 1.00 91.94 70 LYS A N 1
ATOM 549 C CA . LYS A 1 70 ? 5.170 12.820 9.150 1.00 91.94 70 LYS A CA 1
ATOM 550 C C . LYS A 1 70 ? 5.262 11.348 8.712 1.00 91.94 70 LYS A C 1
ATOM 552 O O . LYS A 1 70 ? 6.245 11.014 8.043 1.00 91.94 70 LYS A O 1
ATOM 557 N N . PRO A 1 71 ? 4.273 10.478 9.007 1.00 92.44 71 PRO A N 1
ATOM 558 C CA . PRO A 1 71 ? 4.343 9.079 8.595 1.00 92.44 71 PRO A CA 1
ATOM 559 C C . PRO A 1 71 ? 4.292 8.916 7.069 1.00 92.44 71 PRO A C 1
ATOM 561 O O . PRO A 1 71 ? 5.053 8.113 6.531 1.00 92.44 71 PRO A O 1
ATOM 564 N N . ALA A 1 72 ? 3.521 9.734 6.342 1.00 93.62 72 ALA A N 1
ATOM 565 C CA . ALA A 1 72 ? 3.515 9.703 4.877 1.00 93.62 72 ALA A CA 1
ATOM 566 C C . ALA A 1 72 ? 4.852 10.151 4.260 1.00 93.62 72 ALA A C 1
ATOM 568 O O . ALA A 1 72 ? 5.280 9.584 3.257 1.00 93.62 72 ALA A O 1
ATOM 569 N N . LYS A 1 73 ? 5.549 11.133 4.854 1.00 94.56 73 LYS A N 1
ATOM 570 C CA . LYS A 1 73 ? 6.901 11.524 4.414 1.00 94.56 73 LYS A CA 1
ATOM 571 C C . LYS A 1 73 ? 7.902 10.385 4.625 1.00 94.56 73 LYS A C 1
ATOM 573 O O . LYS A 1 73 ? 8.685 10.099 3.725 1.00 94.56 73 LYS A O 1
ATOM 578 N N . SER A 1 74 ? 7.860 9.730 5.787 1.00 94.81 74 SER A N 1
ATOM 579 C CA . SER A 1 74 ? 8.693 8.550 6.062 1.00 94.81 74 SER A CA 1
ATOM 580 C C . SER A 1 74 ? 8.413 7.432 5.054 1.00 94.81 74 SER A C 1
ATOM 582 O O . SER A 1 74 ? 9.338 6.888 4.453 1.00 94.81 74 SER A O 1
ATOM 584 N N . LEU A 1 75 ? 7.135 7.163 4.776 1.00 94.88 75 LEU A N 1
ATOM 585 C CA . LEU A 1 75 ? 6.727 6.178 3.781 1.00 94.88 75 LEU A CA 1
ATOM 586 C C . LEU A 1 75 ? 7.216 6.533 2.371 1.00 94.88 75 LEU A C 1
ATOM 588 O O . LEU A 1 75 ? 7.731 5.666 1.676 1.00 94.88 75 LEU A O 1
ATOM 592 N N . ALA A 1 76 ? 7.117 7.798 1.958 1.00 95.25 76 ALA A N 1
ATOM 593 C CA . ALA A 1 76 ? 7.611 8.248 0.658 1.00 95.25 76 ALA A CA 1
ATOM 594 C C . ALA A 1 76 ? 9.120 7.996 0.484 1.00 95.25 76 ALA A C 1
ATOM 596 O O . ALA A 1 76 ? 9.556 7.638 -0.610 1.00 95.25 76 ALA A O 1
ATOM 597 N N . ILE A 1 77 ? 9.908 8.141 1.555 1.00 95.50 77 ILE A N 1
ATOM 598 C CA . ILE A 1 77 ? 11.344 7.825 1.552 1.00 95.50 77 ILE A CA 1
ATOM 599 C C . ILE A 1 77 ? 11.564 6.309 1.471 1.00 95.50 77 ILE A C 1
ATOM 601 O O . ILE A 1 77 ? 12.367 5.858 0.659 1.00 95.50 77 ILE A O 1
ATOM 605 N N . GLN A 1 78 ? 10.826 5.514 2.255 1.00 94.38 78 GLN A N 1
ATOM 606 C CA . GLN A 1 78 ? 10.915 4.046 2.207 1.00 94.38 78 GLN A CA 1
ATOM 607 C C . GLN A 1 78 ? 10.603 3.496 0.813 1.00 94.38 78 GLN A C 1
ATOM 609 O O . GLN A 1 78 ? 11.280 2.584 0.350 1.00 94.38 78 GLN A O 1
ATOM 614 N N . ILE A 1 79 ? 9.607 4.075 0.139 1.00 94.25 79 ILE A N 1
ATOM 615 C CA . ILE A 1 79 ? 9.251 3.745 -1.243 1.00 94.25 79 ILE A CA 1
ATOM 616 C C . ILE A 1 79 ? 10.445 3.977 -2.171 1.00 94.25 79 ILE A C 1
ATOM 618 O O . ILE A 1 79 ? 10.801 3.083 -2.927 1.00 94.25 79 ILE A O 1
ATOM 622 N N . LEU A 1 80 ? 11.103 5.136 -2.068 1.00 92.81 80 LEU A N 1
ATOM 623 C CA . LEU A 1 80 ? 12.232 5.490 -2.929 1.00 92.81 80 LEU A CA 1
ATOM 624 C C . LEU A 1 80 ? 13.445 4.570 -2.731 1.00 92.81 80 LEU A C 1
ATOM 626 O O . LEU A 1 80 ? 14.137 4.241 -3.692 1.00 92.81 80 LEU A O 1
ATOM 630 N N . LEU A 1 81 ? 13.686 4.151 -1.488 1.00 92.75 81 LEU A N 1
ATOM 631 C CA . LEU A 1 81 ? 14.778 3.244 -1.133 1.00 92.75 81 LEU A CA 1
ATOM 632 C C . LEU A 1 81 ? 14.484 1.788 -1.510 1.00 92.75 81 LEU A C 1
ATOM 634 O O . LEU A 1 81 ? 15.409 1.020 -1.759 1.00 92.75 81 LEU A O 1
ATOM 638 N N . CYS A 1 82 ? 13.210 1.399 -1.539 1.00 92.12 82 CYS A N 1
ATOM 639 C CA . CYS A 1 82 ? 12.784 0.029 -1.779 1.00 92.12 82 CYS A CA 1
ATOM 640 C C . CYS A 1 82 ? 11.598 0.010 -2.761 1.00 92.12 82 CYS A C 1
ATOM 642 O O . CYS A 1 82 ? 10.439 -0.037 -2.333 1.00 92.12 82 CYS A O 1
ATOM 644 N N . PRO A 1 83 ? 11.871 -0.011 -4.084 1.00 87.50 83 PRO A N 1
ATOM 645 C CA . PRO A 1 83 ? 10.842 -0.099 -5.117 1.00 87.50 83 PRO A CA 1
ATOM 646 C C . PRO A 1 83 ? 9.777 -1.189 -4.893 1.00 87.50 83 PRO A C 1
ATOM 648 O O . PRO A 1 83 ? 8.592 -0.879 -5.026 1.00 87.50 83 PRO A O 1
ATOM 651 N N . PRO A 1 84 ? 10.100 -2.436 -4.476 1.00 89.44 84 PRO A N 1
ATOM 652 C CA . PRO A 1 84 ? 9.055 -3.439 -4.241 1.00 89.44 84 PRO A CA 1
ATOM 653 C C . PRO A 1 84 ? 8.128 -3.088 -3.065 1.00 89.44 84 PRO A C 1
ATOM 655 O O . PRO A 1 84 ? 6.972 -3.515 -3.034 1.00 89.44 84 PRO A O 1
ATOM 658 N N . PHE A 1 85 ? 8.573 -2.260 -2.115 1.00 89.06 85 PHE A N 1
ATOM 659 C CA . PHE A 1 85 ? 7.741 -1.793 -1.002 1.00 89.06 85 PHE A CA 1
ATOM 660 C C . PHE A 1 85 ? 6.618 -0.852 -1.460 1.00 89.06 85 PHE A C 1
ATOM 662 O O . PHE A 1 85 ? 5.571 -0.771 -0.808 1.00 89.06 85 PHE A O 1
ATOM 669 N N . ALA A 1 86 ? 6.812 -0.173 -2.593 1.00 91.38 86 ALA A N 1
ATOM 670 C CA . ALA A 1 86 ? 5.875 0.791 -3.157 1.00 91.38 86 ALA A CA 1
ATOM 671 C C . ALA A 1 86 ? 4.537 0.176 -3.574 1.00 91.38 86 ALA A C 1
ATOM 673 O O . ALA A 1 86 ? 3.510 0.849 -3.511 1.00 91.38 86 ALA A O 1
ATOM 674 N N . LEU A 1 87 ? 4.515 -1.114 -3.917 1.00 92.75 87 LEU A N 1
ATOM 675 C CA . LEU A 1 87 ? 3.284 -1.829 -4.271 1.00 92.75 87 LEU A CA 1
ATOM 676 C C . LEU A 1 87 ? 2.273 -1.855 -3.115 1.00 92.75 87 LEU A C 1
ATOM 678 O O . LEU A 1 87 ? 1.066 -1.883 -3.336 1.00 92.75 87 LEU A O 1
ATOM 682 N N . ASN A 1 88 ? 2.758 -1.774 -1.872 1.00 94.31 88 ASN A N 1
ATOM 683 C CA . ASN A 1 88 ? 1.933 -1.784 -0.664 1.00 94.31 88 ASN A CA 1
ATOM 684 C C . ASN A 1 88 ? 1.584 -0.378 -0.147 1.00 94.31 88 ASN A C 1
ATOM 686 O O . ASN A 1 88 ? 1.102 -0.241 0.982 1.00 94.31 88 ASN A O 1
ATOM 690 N N . VAL A 1 89 ? 1.825 0.676 -0.933 1.00 93.56 89 VAL A N 1
ATOM 691 C CA . VAL A 1 89 ? 1.623 2.067 -0.498 1.00 93.56 89 VAL A CA 1
ATOM 692 C C . VAL A 1 89 ? 0.189 2.349 -0.057 1.00 93.56 89 VAL A C 1
ATOM 694 O O . VAL A 1 89 ? -0.008 2.963 0.989 1.00 93.56 89 VAL A O 1
ATOM 697 N N . VAL A 1 90 ? -0.811 1.853 -0.794 1.00 91.75 90 VAL A N 1
ATOM 698 C CA . VAL A 1 90 ? -2.230 2.068 -0.466 1.00 91.75 90 VAL A CA 1
ATOM 699 C C . VAL A 1 90 ? -2.545 1.456 0.893 1.00 91.75 90 VAL A C 1
ATOM 701 O O . VAL A 1 90 ? -3.023 2.162 1.774 1.00 91.75 90 VAL A O 1
ATOM 704 N N . ARG A 1 91 ? -2.166 0.189 1.111 1.00 90.44 91 ARG A N 1
ATOM 705 C CA . ARG A 1 91 ? -2.351 -0.502 2.395 1.00 90.44 91 ARG A CA 1
ATOM 706 C C . ARG A 1 91 ? -1.682 0.252 3.543 1.00 90.44 91 ARG A C 1
ATOM 708 O O . ARG A 1 91 ? -2.301 0.456 4.582 1.00 90.44 91 ARG A O 1
ATOM 715 N N . LYS A 1 92 ? -0.430 0.682 3.362 1.00 92.12 92 LYS A N 1
ATOM 716 C CA . LYS A 1 92 ? 0.317 1.413 4.398 1.00 92.12 92 LYS A CA 1
ATOM 717 C C . LYS A 1 92 ? -0.327 2.760 4.718 1.00 92.12 92 LYS A C 1
ATOM 719 O O . LYS A 1 92 ? -0.450 3.090 5.889 1.00 92.12 92 LYS A O 1
ATOM 724 N N . LEU A 1 93 ? -0.787 3.499 3.710 1.00 90.88 93 LEU A N 1
ATOM 725 C CA . LEU A 1 93 ? -1.515 4.752 3.911 1.00 90.88 93 LEU A CA 1
ATOM 726 C C . LEU A 1 93 ? -2.869 4.535 4.596 1.00 90.88 93 LEU A C 1
ATOM 728 O O . LEU A 1 93 ? -3.244 5.337 5.445 1.00 90.88 93 LEU A O 1
ATOM 732 N N . SER A 1 94 ? -3.596 3.468 4.257 1.00 88.12 94 SER A N 1
ATOM 733 C CA . SER A 1 94 ? -4.875 3.145 4.900 1.00 88.12 94 SER A CA 1
ATOM 734 C C . SER A 1 94 ? -4.708 2.808 6.381 1.00 88.12 94 SER A C 1
ATOM 736 O O . SER A 1 94 ? -5.523 3.240 7.184 1.00 88.12 94 SER A O 1
ATOM 738 N N . LEU A 1 95 ? -3.631 2.112 6.757 1.00 87.69 95 LEU A N 1
ATOM 739 C CA . LEU A 1 95 ? -3.322 1.808 8.161 1.00 87.69 95 LEU A CA 1
ATOM 740 C C . LEU A 1 95 ? -2.935 3.045 8.985 1.00 87.69 95 LEU A C 1
ATOM 742 O O . LEU A 1 95 ? -3.027 3.018 10.205 1.00 87.69 95 LEU A O 1
ATOM 746 N N . MET A 1 96 ? -2.478 4.116 8.334 1.00 87.88 96 MET A N 1
ATOM 747 C CA . MET A 1 96 ? -2.134 5.370 9.011 1.00 87.88 96 MET A CA 1
ATOM 748 C C . MET A 1 96 ? -3.356 6.263 9.252 1.00 87.88 96 MET A C 1
ATOM 750 O O . MET A 1 96 ? -3.250 7.237 9.996 1.00 87.88 96 MET A O 1
ATOM 754 N N . GLN A 1 97 ? -4.492 5.983 8.605 1.00 81.50 97 GLN A N 1
ATOM 755 C CA . GLN A 1 97 ? -5.718 6.736 8.841 1.00 81.50 97 GLN A CA 1
ATOM 756 C C . GLN A 1 97 ? -6.342 6.319 10.170 1.00 81.50 97 GLN A C 1
ATOM 758 O O . GLN A 1 97 ? -6.551 5.138 10.437 1.00 81.50 97 GLN A O 1
ATOM 763 N N . THR A 1 98 ? -6.695 7.312 10.978 1.00 74.69 98 THR A N 1
ATOM 764 C CA . THR A 1 98 ? -7.572 7.118 12.125 1.00 74.69 98 THR A CA 1
ATOM 765 C C . THR A 1 98 ? -9.016 7.170 11.643 1.00 74.69 98 THR A C 1
ATOM 767 O O . THR A 1 98 ? -9.455 8.147 11.033 1.00 74.69 98 THR A O 1
ATOM 770 N N . PHE A 1 99 ? -9.762 6.099 11.893 1.00 73.00 99 PHE A N 1
ATOM 771 C CA . PHE A 1 99 ? -11.198 6.077 11.649 1.00 73.00 99 PHE A CA 1
ATOM 772 C C . PHE A 1 99 ? -11.917 6.551 12.909 1.00 73.00 99 PHE A C 1
ATOM 774 O O . PHE A 1 99 ? -11.555 6.168 14.017 1.00 73.00 99 PHE A O 1
ATOM 781 N N . SER A 1 100 ? -12.926 7.402 12.737 1.00 71.44 100 SER A N 1
ATOM 782 C CA . SER A 1 100 ? -13.754 7.899 13.840 1.00 71.44 100 SER A CA 1
ATOM 783 C C . SER A 1 100 ? -14.842 6.915 14.276 1.00 71.44 100 SER A C 1
ATOM 785 O O . SER A 1 100 ? -15.523 7.183 15.257 1.00 71.44 100 SER A O 1
ATOM 787 N N . CYS A 1 101 ? -15.023 5.807 13.551 1.00 76.81 101 CYS A N 1
ATOM 788 C CA . CYS A 1 101 ? -16.019 4.786 13.855 1.00 76.81 101 CYS A CA 1
ATOM 789 C C . CYS A 1 101 ? -15.379 3.525 14.436 1.00 76.81 101 CYS A C 1
ATOM 791 O O . CYS A 1 101 ? -14.266 3.146 14.055 1.00 76.81 101 CYS A O 1
ATOM 793 N N . SER A 1 102 ? -16.115 2.850 15.316 1.00 79.56 102 SER A N 1
ATOM 794 C CA . SER A 1 102 ? -15.714 1.549 15.853 1.00 79.56 102 SER A CA 1
ATOM 795 C C . SER A 1 102 ? -15.785 0.458 14.773 1.00 79.56 102 SER A C 1
ATOM 797 O O . SER A 1 102 ? -16.453 0.616 13.750 1.00 79.56 1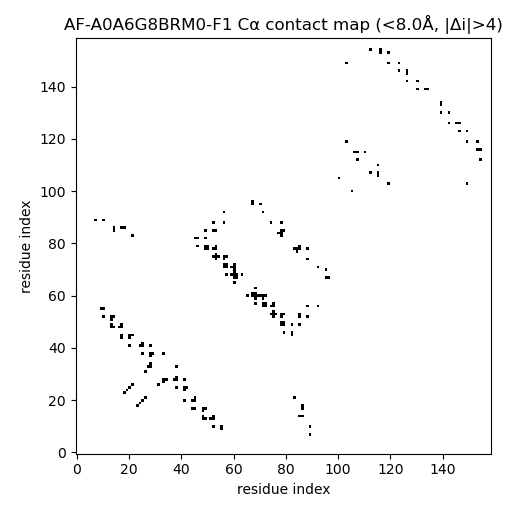02 SER A O 1
ATOM 799 N N . LEU A 1 103 ? -15.095 -0.669 14.982 1.00 80.25 103 LEU A N 1
ATOM 800 C CA . LEU A 1 103 ? -15.146 -1.803 14.052 1.00 80.25 103 LEU A CA 1
ATOM 801 C C . LEU A 1 103 ? -16.583 -2.341 13.856 1.00 80.25 103 LEU A C 1
ATOM 803 O O . LEU A 1 103 ? -16.969 -2.525 12.702 1.00 80.25 103 LEU A O 1
ATOM 807 N N . PRO A 1 104 ? -17.405 -2.523 14.911 1.00 82.88 104 PRO A N 1
ATOM 808 C CA . PRO A 1 104 ? -18.808 -2.905 14.748 1.00 82.88 104 PRO A CA 1
ATOM 809 C C . PRO A 1 104 ? -19.630 -1.869 13.968 1.00 82.88 104 PRO A C 1
ATOM 811 O O . PRO A 1 104 ? -20.429 -2.231 13.110 1.00 82.88 104 PRO A O 1
ATOM 814 N N . GLU A 1 105 ? -19.394 -0.574 14.195 1.00 82.62 105 GLU A N 1
ATOM 815 C CA . GLU A 1 105 ? -20.070 0.498 13.454 1.00 82.62 105 GLU A CA 1
ATOM 816 C C . GLU A 1 105 ? -19.662 0.511 11.972 1.00 82.62 105 GLU A C 1
ATOM 818 O O . GLU A 1 105 ? -20.490 0.751 11.091 1.00 82.62 105 GLU A O 1
ATOM 823 N N . ALA A 1 106 ? -18.393 0.225 11.673 1.00 83.69 106 ALA A N 1
ATOM 824 C CA . ALA A 1 106 ? -17.914 0.074 10.306 1.00 83.69 106 ALA A CA 1
ATOM 825 C C . ALA A 1 106 ? -18.524 -1.161 9.626 1.00 83.69 106 ALA A C 1
ATOM 827 O O . ALA A 1 106 ? -18.969 -1.054 8.485 1.00 83.69 106 ALA A O 1
ATOM 828 N N . ALA A 1 107 ? -18.582 -2.301 10.321 1.00 85.44 107 ALA A N 1
ATOM 829 C CA . ALA A 1 107 ? -19.181 -3.537 9.821 1.00 85.44 107 ALA A CA 1
ATOM 830 C C . ALA A 1 107 ? -20.666 -3.338 9.487 1.00 85.44 107 ALA A C 1
ATOM 832 O O . ALA A 1 107 ? -21.072 -3.619 8.363 1.00 85.44 107 ALA A O 1
ATOM 833 N N . MET A 1 108 ? -21.435 -2.734 10.397 1.00 84.81 108 MET A N 1
ATOM 834 C CA . MET A 1 108 ? -22.846 -2.392 10.184 1.00 84.81 108 MET A CA 1
ATOM 835 C C . MET A 1 108 ? -23.064 -1.487 8.958 1.00 84.81 108 MET A C 1
ATOM 837 O O . MET A 1 108 ? -24.075 -1.595 8.274 1.00 84.81 108 MET A O 1
ATOM 841 N N . ARG A 1 109 ? -22.124 -0.580 8.659 1.00 84.56 109 ARG A N 1
ATOM 842 C CA . ARG A 1 109 ? -22.217 0.333 7.503 1.00 84.56 109 ARG A CA 1
ATOM 843 C C . ARG A 1 109 ? -21.775 -0.284 6.176 1.00 84.56 109 ARG A C 1
ATOM 845 O O . ARG A 1 109 ? -22.097 0.275 5.128 1.00 84.56 109 ARG A O 1
ATOM 852 N N . LEU A 1 110 ? -20.966 -1.340 6.213 1.00 86.19 110 LEU A N 1
ATOM 853 C CA . LEU A 1 110 ? -20.308 -1.912 5.034 1.00 86.19 110 LEU A CA 1
ATOM 854 C C . LEU A 1 110 ? -20.907 -3.247 4.595 1.00 86.19 110 LEU A C 1
ATOM 856 O O . LEU A 1 110 ? -20.836 -3.565 3.408 1.00 86.19 110 LEU A O 1
ATOM 860 N N . LEU A 1 111 ? -21.452 -4.025 5.528 1.00 86.94 111 LEU A N 1
ATOM 861 C CA . LEU A 1 111 ? -22.011 -5.342 5.255 1.00 86.94 111 LEU A CA 1
ATOM 862 C C . LEU A 1 111 ? -23.487 -5.245 4.839 1.00 86.94 111 LEU A C 1
ATOM 864 O O . LEU A 1 111 ? -24.225 -4.419 5.380 1.00 86.94 111 LEU A O 1
ATOM 868 N N . PRO A 1 112 ? -23.945 -6.104 3.913 1.00 86.44 112 PRO A N 1
ATOM 869 C CA . PRO A 1 112 ? -25.365 -6.385 3.739 1.00 86.44 112 PRO A CA 1
ATOM 870 C C . PRO A 1 112 ? -26.009 -6.828 5.060 1.00 86.44 112 PRO A C 1
ATOM 872 O O . PRO A 1 112 ? -25.363 -7.478 5.880 1.00 86.44 112 PRO A O 1
ATOM 875 N N . THR A 1 113 ? -27.299 -6.536 5.249 1.00 83.31 113 THR A N 1
ATOM 876 C CA . THR A 1 113 ? -28.064 -6.906 6.455 1.00 83.31 113 THR A CA 1
ATOM 877 C C . THR A 1 113 ? -27.872 -8.359 6.923 1.00 83.31 113 THR A C 1
ATOM 879 O O . THR A 1 113 ? -27.599 -8.532 8.113 1.00 83.31 113 THR A O 1
ATOM 882 N N . PRO A 1 114 ? -27.946 -9.398 6.059 1.00 83.00 114 PRO A N 1
ATOM 883 C CA . PRO A 1 114 ? -27.751 -10.780 6.513 1.00 83.00 114 PRO A CA 1
ATOM 884 C C . PRO A 1 114 ? -26.324 -11.039 7.024 1.00 83.00 114 PRO A C 1
ATOM 886 O O . PRO A 1 114 ? -26.133 -11.694 8.048 1.00 83.00 114 PRO A O 1
ATOM 889 N N . ASP A 1 115 ? -25.314 -10.461 6.369 1.00 86.38 115 ASP A N 1
ATOM 890 C CA . ASP A 1 115 ? -23.911 -10.607 6.772 1.00 86.38 115 ASP A CA 1
ATOM 891 C C . ASP A 1 115 ? -23.622 -9.848 8.076 1.00 86.38 115 ASP A C 1
ATOM 893 O O . ASP A 1 115 ? -22.839 -10.306 8.915 1.00 86.38 115 ASP A O 1
ATOM 897 N N . TRP A 1 116 ? -24.277 -8.699 8.283 1.00 87.81 116 TRP A N 1
ATOM 898 C CA . TRP A 1 116 ? -24.218 -7.967 9.546 1.00 87.81 116 TRP A CA 1
ATOM 899 C C . TRP A 1 116 ? -24.847 -8.766 10.688 1.00 87.81 116 TRP A C 1
ATOM 901 O O . TRP A 1 116 ? -24.226 -8.874 11.741 1.00 87.81 116 TRP A O 1
ATOM 911 N N . GLN A 1 117 ? -26.020 -9.374 10.486 1.00 85.88 117 GLN A N 1
ATOM 912 C CA . GLN A 1 117 ? -26.664 -10.215 11.502 1.00 85.88 117 GLN A CA 1
ATOM 913 C C . GLN A 1 117 ? -25.766 -11.385 11.918 1.00 85.88 117 GLN A C 1
ATOM 915 O O . GLN A 1 117 ? -25.542 -11.589 13.113 1.00 85.88 117 GLN A O 1
ATOM 920 N N . ALA A 1 118 ? -25.182 -12.099 10.949 1.00 87.62 118 ALA A N 1
ATOM 921 C CA . ALA A 1 118 ? -24.251 -13.192 11.225 1.00 87.62 118 ALA A CA 1
ATOM 922 C C . ALA A 1 118 ? -23.003 -12.708 11.989 1.00 87.62 118 ALA A C 1
ATOM 924 O O . ALA A 1 118 ? -22.590 -13.317 12.978 1.00 87.62 118 ALA A O 1
ATOM 925 N N . THR A 1 119 ? -22.430 -11.576 11.571 1.00 87.88 119 THR A N 1
ATOM 926 C CA . THR A 1 119 ? -21.255 -10.975 12.2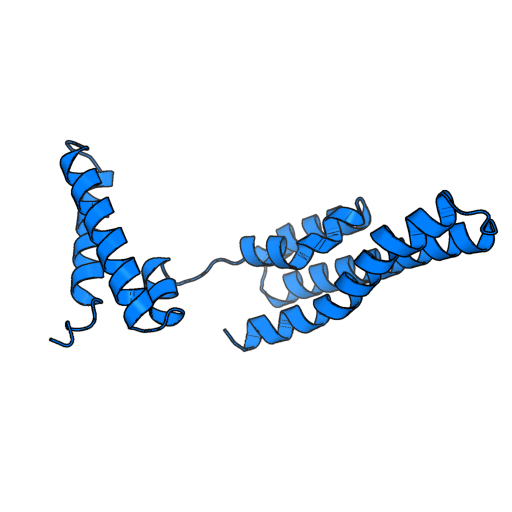22 1.00 87.88 119 THR A CA 1
ATOM 927 C C . THR A 1 119 ? -21.572 -10.514 13.644 1.00 87.88 119 THR A C 1
ATOM 929 O O . THR A 1 119 ? -20.790 -10.752 14.564 1.00 87.88 119 THR A O 1
ATOM 932 N N . ALA A 1 120 ? -22.721 -9.874 13.852 1.00 87.06 120 ALA A N 1
ATOM 933 C CA . ALA A 1 120 ? -23.142 -9.384 15.155 1.00 87.06 120 ALA A CA 1
ATOM 934 C C . ALA A 1 120 ? -23.455 -10.536 16.121 1.00 87.06 120 ALA A C 1
ATOM 936 O O . ALA A 1 120 ? -23.079 -10.460 17.291 1.00 87.06 120 ALA A O 1
ATOM 937 N N . ALA A 1 121 ? -24.054 -11.629 15.634 1.00 86.62 121 ALA A N 1
ATOM 938 C CA . ALA A 1 121 ? -24.256 -12.849 16.412 1.00 86.62 121 ALA A CA 1
ATOM 939 C C . ALA A 1 121 ? -22.919 -13.485 16.834 1.00 86.62 121 ALA A C 1
ATOM 941 O O . ALA A 1 121 ? -22.747 -13.819 18.007 1.00 86.62 121 ALA A O 1
ATOM 942 N N . ALA A 1 122 ? -21.950 -13.581 15.916 1.00 88.62 122 ALA A N 1
ATOM 943 C CA . ALA A 1 122 ? -20.613 -14.096 16.217 1.00 88.62 122 ALA A CA 1
ATOM 944 C C . ALA A 1 122 ? -19.872 -13.225 17.248 1.00 88.62 122 ALA A C 1
ATOM 946 O O . ALA A 1 122 ? -19.305 -13.751 18.205 1.00 88.62 122 ALA A O 1
ATOM 947 N N . LEU A 1 123 ? -19.931 -11.895 17.105 1.00 87.81 123 LEU A N 1
ATOM 948 C CA . LEU A 1 123 ? -19.362 -10.955 18.078 1.00 87.81 123 LEU A CA 1
ATOM 949 C C . LEU A 1 123 ? -20.023 -11.090 19.453 1.00 87.81 123 LEU A C 1
ATOM 951 O O . LEU A 1 123 ? -19.332 -11.095 20.470 1.00 87.81 123 LEU A O 1
ATOM 955 N N . HIS A 1 124 ? -21.351 -11.218 19.499 1.00 86.31 124 HIS A N 1
ATOM 956 C CA . HIS A 1 124 ? -22.078 -11.380 20.754 1.00 86.31 124 HIS A CA 1
ATOM 957 C C . HIS A 1 124 ? -21.728 -12.705 21.451 1.00 86.31 124 HIS A C 1
ATOM 959 O O . HIS A 1 124 ? -21.528 -12.708 22.665 1.00 86.31 124 HIS A O 1
ATOM 965 N N . ALA A 1 125 ? -21.607 -13.806 20.700 1.00 87.00 125 ALA A N 1
ATOM 966 C CA . ALA A 1 125 ? -21.170 -15.099 21.229 1.00 87.00 125 ALA A CA 1
ATOM 967 C C . ALA A 1 125 ? -19.741 -15.025 21.791 1.00 87.00 125 ALA A C 1
ATOM 969 O O . ALA A 1 125 ? -19.508 -15.428 22.926 1.00 87.00 125 ALA A O 1
ATOM 970 N N . GLN A 1 126 ? -18.813 -14.410 21.055 1.00 87.38 126 GLN A N 1
ATOM 971 C CA . GLN A 1 126 ? -17.430 -14.255 21.506 1.00 87.38 126 GLN A CA 1
ATOM 972 C C . GLN A 1 126 ? -17.323 -13.402 22.780 1.00 87.38 126 GLN A C 1
ATOM 974 O O . GLN A 1 126 ? -16.629 -13.785 23.717 1.00 87.38 126 GLN A O 1
ATOM 979 N N . ILE A 1 127 ? -18.047 -12.278 22.853 1.00 85.81 127 ILE A N 1
ATOM 980 C CA . ILE A 1 127 ? -18.097 -11.438 24.061 1.00 85.81 127 ILE A CA 1
ATOM 981 C C . ILE A 1 127 ? -18.694 -12.217 25.239 1.00 85.81 127 ILE A C 1
ATOM 983 O O . ILE A 1 127 ? -18.240 -12.061 26.371 1.00 85.81 127 ILE A O 1
ATOM 987 N N . HIS A 1 128 ? -19.713 -13.048 24.997 1.00 85.88 128 HIS A N 1
ATOM 988 C CA . HIS A 1 128 ? -20.315 -13.879 26.037 1.00 85.88 128 HIS A CA 1
ATOM 989 C C . HIS A 1 128 ? -19.319 -14.899 26.600 1.00 85.88 128 HIS A C 1
ATOM 991 O O . HIS A 1 128 ? -19.166 -14.980 27.820 1.00 85.88 128 HIS A O 1
ATOM 997 N N . ASP A 1 129 ? -18.608 -15.609 25.724 1.00 86.25 129 ASP A N 1
ATOM 998 C CA . ASP A 1 129 ? -17.586 -16.584 26.109 1.00 86.25 129 ASP A CA 1
ATOM 999 C C . ASP A 1 129 ? -16.427 -15.915 26.864 1.00 86.25 129 ASP A C 1
ATOM 1001 O O . ASP A 1 129 ? -15.941 -16.440 27.866 1.00 86.25 129 ASP A O 1
ATOM 1005 N N . GLU A 1 130 ? -16.012 -14.721 26.439 1.00 83.94 130 GLU A N 1
ATOM 1006 C CA . GLU A 1 130 ? -14.913 -13.984 27.065 1.00 83.94 130 GLU A CA 1
ATOM 1007 C C . GLU A 1 130 ? -15.289 -13.446 28.457 1.00 83.94 130 GLU A C 1
ATOM 1009 O O . GLU A 1 130 ? -14.484 -13.545 29.386 1.00 83.94 130 GLU A O 1
ATOM 1014 N N . ILE A 1 131 ? -16.533 -12.975 28.635 1.00 84.62 131 ILE A N 1
ATOM 1015 C CA . ILE A 1 131 ? -17.108 -12.619 29.946 1.00 84.62 131 ILE A CA 1
ATOM 1016 C C . ILE A 1 131 ? -17.174 -13.846 30.863 1.00 84.62 131 ILE A C 1
ATOM 1018 O O . ILE A 1 131 ? -16.858 -13.741 32.047 1.00 84.62 131 ILE A O 1
ATOM 1022 N N . ALA A 1 132 ? -17.588 -15.002 30.336 1.00 84.06 132 ALA A N 1
ATOM 1023 C CA . ALA A 1 132 ? -17.662 -16.240 31.108 1.00 84.06 132 ALA A CA 1
ATOM 1024 C C . ALA A 1 132 ? -16.267 -16.748 31.520 1.00 84.06 132 ALA A C 1
ATOM 1026 O O . ALA A 1 132 ? -16.118 -17.324 32.598 1.00 84.06 132 ALA A O 1
ATOM 1027 N N . ALA A 1 133 ? -15.249 -16.513 30.686 1.00 81.88 133 ALA A N 1
ATOM 1028 C CA . ALA A 1 133 ? -13.875 -16.943 30.924 1.00 81.88 133 ALA A CA 1
ATOM 1029 C C . ALA A 1 133 ? -13.064 -16.003 31.840 1.00 81.88 133 ALA A C 1
ATOM 1031 O O . ALA A 1 133 ? -12.174 -16.479 32.547 1.00 81.88 133 ALA A O 1
ATOM 1032 N N . HIS A 1 134 ? -13.333 -14.690 31.848 1.00 68.19 134 HIS A N 1
ATOM 1033 C CA . HIS A 1 134 ? -12.533 -13.707 32.592 1.00 68.19 134 HIS A CA 1
ATOM 1034 C C . HIS A 1 134 ? -13.271 -13.142 33.814 1.00 68.19 134 HIS A C 1
ATOM 1036 O O . HIS A 1 134 ? -14.146 -12.282 33.719 1.00 68.19 134 HIS A O 1
ATOM 1042 N N . GLY A 1 135 ? -12.847 -13.589 34.999 1.00 62.34 135 GLY A N 1
ATOM 1043 C CA . GLY A 1 135 ? -13.267 -13.042 36.286 1.00 62.34 135 GLY A CA 1
ATOM 1044 C C . GLY A 1 135 ? -12.532 -11.746 36.645 1.00 62.34 135 GLY A C 1
ATOM 1045 O O . GLY A 1 135 ? -11.370 -11.788 37.030 1.00 62.34 135 GLY A O 1
ATOM 1046 N N . GLN A 1 136 ? -13.276 -10.635 36.599 1.00 65.25 136 GLN A N 1
ATOM 1047 C CA . GLN A 1 136 ? -12.994 -9.297 37.156 1.00 65.25 136 GLN A CA 1
ATOM 1048 C C . GLN A 1 136 ? -11.865 -8.465 36.509 1.00 65.25 136 GLN A C 1
ATOM 1050 O O . GLN A 1 136 ? -10.754 -8.922 36.272 1.00 65.25 136 GLN A O 1
ATOM 1055 N N . GLY A 1 137 ? -12.160 -7.177 36.278 1.00 67.56 137 GLY A N 1
ATOM 1056 C CA . GLY A 1 137 ? -11.203 -6.170 35.808 1.00 67.56 137 GLY A CA 1
ATOM 1057 C C . GLY A 1 137 ? -11.823 -5.122 34.878 1.00 67.56 137 GLY A C 1
ATOM 1058 O O . GLY A 1 137 ? -12.996 -5.196 34.517 1.00 67.56 137 GLY A O 1
ATOM 1059 N N . GLU A 1 138 ? -11.014 -4.152 34.454 1.00 66.81 138 GLU A N 1
ATOM 1060 C CA . GLU A 1 138 ? -11.398 -3.070 33.528 1.00 66.81 138 GLU A CA 1
ATOM 1061 C C . GLU A 1 138 ? -11.854 -3.606 32.150 1.00 66.81 138 GLU A C 1
ATOM 1063 O O . GLU A 1 138 ? -12.747 -3.047 31.513 1.00 66.81 138 GLU A O 1
ATOM 1068 N N .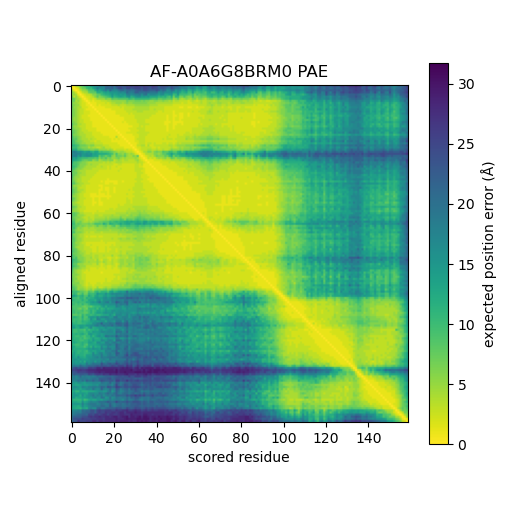 ALA A 1 139 ? -11.320 -4.764 31.740 1.00 73.06 139 ALA A N 1
ATOM 1069 C CA . ALA A 1 139 ? -11.731 -5.496 30.540 1.00 73.06 139 ALA A CA 1
ATOM 1070 C C . ALA A 1 139 ? -13.179 -6.023 30.612 1.00 73.06 139 ALA A C 1
ATOM 1072 O O . ALA A 1 139 ? -13.875 -6.081 29.605 1.00 73.06 139 ALA A O 1
ATOM 1073 N N . LEU A 1 140 ? -13.681 -6.360 31.803 1.00 79.06 140 LEU A N 1
ATOM 1074 C CA . LEU A 1 140 ? -15.059 -6.830 31.962 1.00 79.06 140 LEU A CA 1
ATOM 1075 C C . LEU A 1 140 ? -16.060 -5.683 31.746 1.00 79.06 140 LEU A C 1
ATOM 1077 O O . LEU A 1 140 ? -17.101 -5.860 31.113 1.00 79.06 140 LEU A O 1
ATOM 1081 N N . ALA A 1 141 ? -15.723 -4.481 32.224 1.00 79.94 141 ALA A N 1
ATOM 1082 C CA . ALA A 1 141 ? -16.538 -3.285 32.022 1.00 79.94 141 ALA A CA 1
ATOM 1083 C C . ALA A 1 141 ? -16.610 -2.882 30.536 1.00 79.94 141 ALA A C 1
ATOM 1085 O O . ALA A 1 141 ? -17.682 -2.505 30.045 1.00 79.94 141 ALA A O 1
ATOM 1086 N N . SER A 1 142 ? -15.502 -3.010 29.796 1.00 79.62 142 SER A N 1
ATOM 1087 C CA . SER A 1 142 ? -15.490 -2.747 28.353 1.00 79.62 142 SER A CA 1
ATOM 1088 C C . SER A 1 142 ? -16.285 -3.797 27.566 1.00 79.62 142 SER A C 1
ATOM 1090 O O . SER A 1 142 ? -17.042 -3.418 26.671 1.00 79.62 142 SER A O 1
ATOM 1092 N N . LEU A 1 143 ? -16.225 -5.079 27.947 1.00 81.56 143 LEU A N 1
ATOM 1093 C CA . LEU A 1 143 ? -17.038 -6.149 27.349 1.00 81.56 143 LEU A CA 1
ATOM 1094 C C . LEU A 1 143 ? -18.542 -5.952 27.599 1.00 81.56 143 LEU A C 1
ATOM 1096 O O . LEU A 1 143 ? -19.346 -6.099 26.676 1.00 81.56 143 LEU A O 1
ATOM 1100 N N . HIS A 1 144 ? -18.942 -5.541 28.807 1.00 82.44 144 HIS A N 1
ATOM 1101 C CA . HIS A 1 144 ? -20.339 -5.192 29.088 1.00 82.44 144 HIS A CA 1
ATOM 1102 C C . HIS A 1 144 ? -20.820 -4.000 28.255 1.00 82.44 144 HIS A C 1
ATOM 1104 O O . HIS A 1 144 ? -21.931 -4.037 27.725 1.00 82.44 144 HIS A O 1
ATOM 1110 N N . THR A 1 145 ? -19.977 -2.979 28.093 1.00 84.38 145 THR A N 1
ATOM 1111 C CA . THR A 1 145 ? -20.279 -1.807 27.256 1.00 84.38 145 THR A CA 1
ATOM 1112 C C . THR A 1 145 ? -20.392 -2.182 25.775 1.00 84.38 145 THR A C 1
ATOM 1114 O O . THR A 1 145 ? -21.284 -1.709 25.071 1.00 84.38 145 THR A O 1
ATOM 1117 N N . ALA A 1 146 ? -19.528 -3.075 25.287 1.00 82.19 146 ALA A N 1
ATOM 1118 C CA . ALA A 1 146 ? -19.599 -3.585 23.920 1.00 82.19 146 ALA A CA 1
ATOM 1119 C C . ALA A 1 146 ? -20.882 -4.400 23.681 1.00 82.19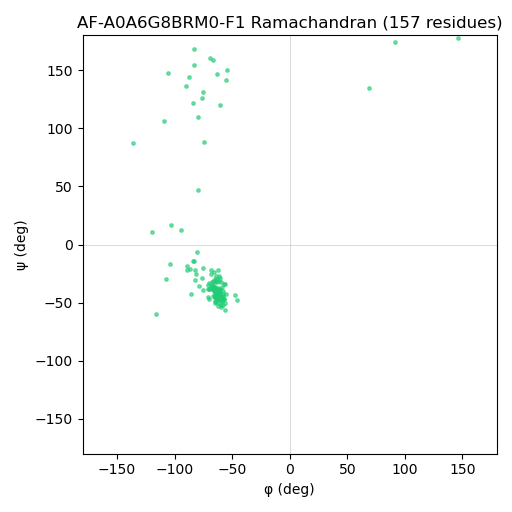 146 ALA A C 1
ATOM 1121 O O . ALA A 1 146 ? -21.532 -4.249 22.644 1.00 82.19 146 ALA A O 1
ATOM 1122 N N . ARG A 1 147 ? -21.293 -5.215 24.663 1.00 82.69 147 ARG A N 1
ATOM 1123 C CA . ARG A 1 147 ? -22.533 -6.000 24.602 1.00 82.69 147 ARG A CA 1
ATOM 1124 C C . ARG A 1 147 ? -23.782 -5.118 24.545 1.00 82.69 147 ARG A C 1
ATOM 1126 O O . ARG A 1 147 ? -24.664 -5.377 23.729 1.00 82.69 147 ARG A O 1
ATOM 1133 N N . THR A 1 148 ? -23.867 -4.080 25.378 1.00 84.62 148 THR A N 1
ATOM 1134 C CA . THR A 1 148 ? -25.009 -3.146 25.362 1.00 84.62 148 THR A CA 1
ATOM 1135 C C . THR A 1 148 ? -25.063 -2.338 24.067 1.00 84.62 148 THR A C 1
ATOM 1137 O O . THR A 1 148 ? -26.145 -2.121 23.517 1.00 84.62 148 THR A O 1
ATOM 1140 N N . TRP A 1 149 ? -23.908 -1.961 23.517 1.00 85.88 149 TRP A N 1
ATOM 1141 C CA . TRP A 1 149 ? -23.843 -1.317 22.208 1.00 85.88 149 TRP A CA 1
ATOM 1142 C C . TRP A 1 149 ? -24.354 -2.238 21.086 1.00 85.88 149 TRP A C 1
ATOM 1144 O O . TRP A 1 149 ? -25.187 -1.815 20.288 1.00 85.88 149 TRP A O 1
ATOM 1154 N N . LEU A 1 150 ? -23.941 -3.511 21.053 1.00 83.31 150 LEU A N 1
ATOM 1155 C CA . LEU A 1 150 ? -24.414 -4.473 20.044 1.00 83.31 150 LEU A CA 1
ATOM 1156 C C . LEU A 1 150 ? -25.925 -4.715 20.133 1.00 83.31 150 LEU A C 1
ATOM 1158 O O . LEU A 1 150 ? -26.597 -4.747 19.106 1.00 83.31 150 LEU A O 1
ATOM 1162 N N . ALA A 1 151 ? -26.470 -4.819 21.347 1.00 81.38 151 ALA A N 1
ATOM 1163 C CA . ALA A 1 151 ? -27.903 -5.031 21.560 1.00 81.38 151 ALA A CA 1
ATOM 1164 C C . ALA A 1 151 ? -28.771 -3.870 21.041 1.00 81.38 151 ALA A C 1
ATOM 1166 O O . ALA A 1 151 ? -29.903 -4.088 20.624 1.00 81.38 151 ALA A O 1
ATOM 1167 N N . THR A 1 152 ? -28.243 -2.642 21.043 1.00 81.81 152 THR A N 1
ATOM 1168 C CA . THR A 1 152 ? -28.956 -1.451 20.543 1.00 81.81 152 THR A CA 1
ATOM 1169 C C . THR A 1 152 ? -28.854 -1.266 19.026 1.00 81.81 152 THR A C 1
ATOM 1171 O O . THR A 1 152 ? -29.621 -0.489 18.465 1.00 81.81 152 THR A O 1
ATOM 1174 N N . HIS A 1 153 ? -27.939 -1.979 18.358 1.00 78.94 153 HIS A N 1
ATOM 1175 C CA . HIS A 1 153 ? -27.647 -1.838 16.924 1.00 78.94 153 HIS A CA 1
ATOM 1176 C C . HIS A 1 153 ? -27.882 -3.135 16.123 1.00 78.94 153 HIS A C 1
ATOM 1178 O O . HIS A 1 153 ? -27.499 -3.229 14.952 1.00 78.94 153 HIS A O 1
ATOM 1184 N N . LEU A 1 154 ? -28.518 -4.138 16.736 1.00 73.12 154 LEU A N 1
ATOM 1185 C CA . LEU A 1 154 ? -28.983 -5.331 16.037 1.00 73.12 154 LEU A CA 1
ATOM 1186 C C . LEU A 1 154 ? -30.259 -4.986 15.247 1.00 73.12 154 LEU A C 1
ATOM 1188 O O . LEU A 1 154 ? -31.207 -4.468 15.842 1.00 73.12 154 LEU A O 1
ATOM 1192 N N . PRO A 1 155 ? -30.328 -5.257 13.933 1.00 63.78 155 PRO A N 1
ATOM 1193 C CA . PRO A 1 155 ? -31.597 -5.195 13.221 1.00 63.78 155 PRO A CA 1
ATOM 1194 C C . PRO A 1 155 ? -32.556 -6.255 13.796 1.00 63.78 155 PRO A C 1
ATOM 1196 O O . PRO A 1 155 ? -32.085 -7.317 14.218 1.00 63.78 155 PRO A O 1
ATOM 1199 N N . PRO A 1 156 ? -33.876 -5.992 13.825 1.00 60.28 156 PRO A N 1
ATOM 1200 C CA . PRO A 1 156 ? -34.853 -6.994 14.242 1.00 60.28 156 PRO A CA 1
ATOM 1201 C C . PRO A 1 156 ? -34.690 -8.264 13.397 1.00 60.28 156 PRO A C 1
ATOM 1203 O O . PRO A 1 156 ? -34.386 -8.175 12.204 1.00 60.28 156 PRO A O 1
ATOM 1206 N N . SER A 1 157 ? -34.846 -9.436 14.019 1.00 58.34 157 SER A N 1
ATOM 1207 C CA . SER A 1 157 ? -34.955 -10.686 13.270 1.00 58.34 157 SER A CA 1
ATOM 1208 C C . SER A 1 157 ? -36.190 -10.585 12.376 1.00 58.34 157 SER A C 1
ATOM 1210 O O . SER A 1 157 ? -37.292 -10.339 12.865 1.00 58.34 157 SER A O 1
ATOM 1212 N N . GLU A 1 158 ? -36.001 -10.690 11.061 1.00 53.69 158 GLU A N 1
ATOM 1213 C CA . GLU A 1 158 ? -37.110 -10.974 10.152 1.00 53.69 158 GLU A CA 1
ATOM 1214 C C . GLU A 1 158 ? -37.435 -12.458 10.337 1.00 53.69 158 GLU A C 1
ATOM 1216 O O . GLU A 1 158 ? -36.820 -13.315 9.703 1.00 53.69 158 GLU A O 1
ATOM 1221 N N . ASP A 1 159 ? -38.310 -12.735 11.307 1.00 47.59 159 ASP A N 1
ATOM 1222 C CA . ASP A 1 159 ? -38.989 -14.024 11.471 1.00 47.59 159 ASP A CA 1
ATOM 1223 C C . ASP A 1 159 ? -40.102 -14.190 10.421 1.00 47.59 159 ASP A C 1
ATOM 1225 O O . ASP A 1 159 ? -40.827 -13.199 10.151 1.00 47.59 159 ASP A O 1
#

Secondary structure (DSSP, 8-state):
-HHHHHHHHHHHHHHHHHHHIIIIIHHHHHHSS--HHHHHHHHHHHHHHHHHHHHHHHHHHHHS-HHHHHHHHHHHHHHHH-GGGGGGHHHHHHHTPPPSS-HHHHHHHHS-HHHHHHHHHHHHHHHHHHHHH--SSHHHHHHHHHHHHHHHSPPPP--

Radius of gyration: 23.01 Å; Cα contacts (8 Å, |Δi|>4): 116; chains: 1; bounding box: 61×34×62 Å

pLDDT: mean 86.08, std 10.36, range [47.59, 97.0]

=== Feature glossary ===
Feature key, reading from the visual/contextual features back to the raw sequence:

Rendered structure images. Six rendered views show the 3D structure from the faces of a cube — i.e. along ±x, ±y, ±z. Rendering representation is drawn randomly per protein from cartoon (secondary-structure ribbons), sticks (backbone bonds), or molecular surface; coloring is either N→C rainbow (blue at the N-terminus through red at the C-terminus) or one color per chain.

Contact-map, Ramachandran, and PAE plots. The contact map is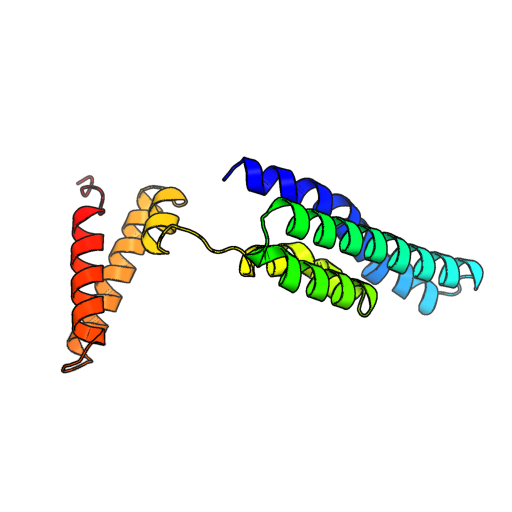 a binary N×N matrix image: pixel (i, j) is dark where Cα_i and Cα_j are within 8 Å and |i−j|>4. Because the |i−j|>4 filter removes local helical contacts, off-diagonal stripes parallel to the main diagonal indicate parallel β-sheets; stripes perpendicular to it indicate antiparallel β-sheets. The Ramachandran plot scatters every residue's (φ, ψ) pair against the sterically allowed regions. The PAE heatmap renders the predicted-aligned-error matrix.

InterPro / GO / CATH / organism. Database cross-references. InterPro integrates a dozen domain/family signature databases into unified entries with residue-range hits. GO terms attach function/process/location labels with evidence codes. CATH codes position the fold in a four-level structural taxonomy. Organism is the NCBI-taxonomy species name.

Nearest PDB structures. The Foldseek neighbor list gives the closest experimentally determined structures in the PDB, ranked by structural alignment. TM-score near 1 means near-identical fold; near 0.3 means only rough topology match. This is how one finds what a novel AlphaFold prediction most resembles in the solved-structure universe.

Predicted aligned error. PAE(i, j) answers: if I align the predicted and true structures on residue i, how far off (in Å) do I expect residue j to be? A block-diagonal PAE matrix with low values on the blocks and high values off-diagonal is the signature of a multi-domain protein with confidently predicted domains but uncertain inter-domain orientation.

Solvent-accessible surface area. Accessible surface area quantifies burial. A residue with SASA near zero is packed into the hydrophobic core; one with SASA >100 Å² sits on the surface. Computed here via the Shrake–Rupley numerical algorithm with a 1.4 Å probe.

B-factor. B-factor (Debye–Waller factor) reflects atomic displacement in the crystal lattice. It is an experimental observable (units Å²), not a prediction; low values mean the atom is pinned down, high values mean it moves or is heterogeneous across the crystal.

pLDDT. For AlphaFold models, the B-factor field carries pLDDT — the model's own estimate of local accuracy on a 0–100 scale. Regions with pLDDT<50 should be treated as essentially unmodeled; they often correspond to intrinsically disordered segments.

Backbone torsions (φ/ψ). φ (phi) and ψ (psi) are the two rotatable backbone dihedrals per residue: φ is the C(i-1)–N–Cα–C torsion, ψ is the N–Cα–C–N(i+1) torsion, both in degrees on (−180°, 180°]. α-helical residues cluster near (−60°, −45°); β-strand residues near (−120°, +130°). A Ramachandran plot is simply a scatter of (φ, ψ) for every residue.

Radius of gyration, Cα contacts, bounding box. Radius of gyration (Rg) is the root-mean-square distance of Cα atoms from their centroid — a single number for overall size and compactness. A globular domain of N residues has Rg ≈ 2.2·N^0.38 Å; an extended or disordered chain has a much larger Rg. The Cα contact count is the number of residue pairs whose Cα atoms are within 8 Å and are more than four positions apart in sequence — a standard proxy for tertiary packing density. The bounding box is the smallest axis-aligned box enclosing all Cα atoms.

Secondary structure (3-state, P-SEA). Three-state secondary structure (P-SEA) collapses the eight DSSP classes into helix (a), strand (b), and coil (c). P-SEA assigns these from Cα geometry alone — distances and angles — without requiring backbone oxygens, so it works on any Cα trace.

Secondary structure (8-state, DSSP). DSSP 8-state secondary structure assigns each residue one of H (α-helix), G (3₁₀-helix), I (π-helix), E (extended β-strand), B (isolated β-bridge), T (hydrogen-bonded turn), S (bend), or '-' (coil). The assignment is computed from backbone hydrogen-bond geometry via the Kabsch–Sander algorithm.

Foldseek 3Di. A 3Di character summarizes, for each residue, the relative orientation of the Cα frame of its nearest spatial neighbor. Because it encodes fold topology rather than chemistry, 3Di alignments detect remote structural similarity that sequence alignment misses.

mmCIF coordinates. The mmCIF block holds the 3D Cartesian coordinates of each backbone atom (N, Cα, C, O) in ångströms. mmCIF is the PDB's canonical archive format — a tagged-loop text representation of the atomic model.

Sequence. Sequence gives the chain of amino acids in standard one-letter code (A=alanine, C=cysteine, …, Y=tyrosine), read N→C. It is the only feature that is directly encoded by the gene; all structural features are derived from the folded form of this sequence.